Protein AF-A0A514JMY3-F1 (afdb_monomer_lite)

InterPro domains:
  IPR003696 Carbamoyltransferase [PF02543] (2-40)

Secondary structure (DSSP, 8-state):
-EEEEEE-SSSS-EEEEEETTEEEEEEEHHHHH--TT---SS-HHHHHHTTTPPPSEEEETTEE-PPPP---

Structure (mmCIF, N/CA/C/O backbone):
data_AF-A0A514JMY3-F1
#
_entry.id   AF-A0A514JMY3-F1
#
loop_
_atom_site.group_PDB
_atom_site.id
_atom_site.type_symbol
_atom_site.label_atom_id
_atom_site.label_alt_id
_atom_site.label_comp_id
_atom_site.label_asym_id
_atom_site.label_entity_id
_atom_site.label_seq_id
_atom_site.pdbx_PDB_ins_code
_atom_site.Cartn_x
_atom_site.Cartn_y
_atom_site.Cartn_z
_atom_site.occupancy
_atom_site.B_iso_or_equiv
_atom_site.auth_seq_id
_atom_site.auth_comp_id
_atom_site.auth_asym_id
_atom_site.auth_atom_id
_atom_site.pdbx_PDB_model_num
ATOM 1 N N . MET A 1 1 ? -11.318 0.066 11.055 1.00 85.12 1 MET A N 1
ATOM 2 C CA . MET A 1 1 ? -10.042 0.785 10.871 1.00 85.12 1 MET A CA 1
ATOM 3 C C . MET A 1 1 ? -9.504 0.499 9.481 1.00 85.12 1 MET A C 1
ATOM 5 O O . MET A 1 1 ? -9.293 -0.659 9.138 1.00 85.12 1 MET A O 1
ATOM 9 N N . ARG A 1 2 ? -9.335 1.548 8.676 1.00 88.25 2 ARG A N 1
ATOM 10 C CA . ARG A 1 2 ? -8.836 1.501 7.298 1.00 88.25 2 ARG A CA 1
ATOM 11 C C . ARG A 1 2 ? -7.419 2.059 7.257 1.00 88.25 2 ARG A C 1
ATOM 13 O O . ARG A 1 2 ? -7.214 3.244 7.525 1.00 88.25 2 ARG A O 1
ATOM 20 N N . THR A 1 3 ? -6.464 1.207 6.918 1.00 90.62 3 THR A N 1
ATOM 21 C CA . THR A 1 3 ? -5.044 1.550 6.840 1.00 90.62 3 THR A CA 1
ATOM 22 C C . THR A 1 3 ? -4.594 1.501 5.388 1.00 90.62 3 THR A C 1
ATOM 24 O O . THR A 1 3 ? -4.833 0.507 4.705 1.00 90.62 3 THR A O 1
ATOM 27 N N . LEU A 1 4 ? -3.926 2.556 4.928 1.00 90.88 4 LEU A N 1
ATOM 28 C CA . LEU A 1 4 ? -3.290 2.602 3.615 1.00 90.88 4 LEU A CA 1
ATOM 29 C C . LEU A 1 4 ? -1.779 2.487 3.792 1.00 90.88 4 LEU A C 1
ATOM 31 O O . LEU A 1 4 ? -1.142 3.418 4.282 1.00 90.88 4 LEU A O 1
ATOM 35 N N . GLY A 1 5 ? -1.224 1.340 3.412 1.00 90.19 5 GLY A N 1
ATOM 36 C CA . GLY A 1 5 ? 0.214 1.108 3.362 1.00 90.19 5 GLY A CA 1
ATOM 37 C C . GLY A 1 5 ? 0.798 1.586 2.037 1.00 90.19 5 GLY A C 1
ATOM 38 O O . GLY A 1 5 ? 0.223 1.334 0.979 1.00 90.19 5 GLY A O 1
ATOM 39 N N . ILE A 1 6 ? 1.940 2.265 2.098 1.00 88.75 6 ILE A N 1
ATOM 40 C CA . ILE A 1 6 ? 2.646 2.822 0.945 1.00 88.75 6 ILE A CA 1
ATOM 41 C C . ILE A 1 6 ? 4.110 2.378 1.005 1.00 88.75 6 ILE A C 1
ATOM 43 O O . ILE A 1 6 ? 4.827 2.676 1.964 1.00 88.75 6 ILE A O 1
ATOM 47 N N . ASN A 1 7 ? 4.564 1.703 -0.050 1.00 88.06 7 ASN A N 1
ATOM 48 C CA . ASN A 1 7 ? 5.976 1.494 -0.332 1.00 88.06 7 ASN A CA 1
ATOM 49 C C . ASN A 1 7 ? 6.430 2.521 -1.376 1.00 88.06 7 ASN A C 1
ATOM 51 O O . ASN A 1 7 ? 5.988 2.500 -2.523 1.00 88.06 7 ASN A O 1
ATOM 55 N N . ALA A 1 8 ? 7.292 3.434 -0.946 1.00 84.00 8 ALA A N 1
ATOM 56 C CA . ALA A 1 8 ? 7.789 4.558 -1.742 1.00 84.00 8 ALA A CA 1
ATOM 57 C C . ALA A 1 8 ? 9.297 4.817 -1.538 1.00 84.00 8 ALA A C 1
ATOM 59 O O . ALA A 1 8 ? 9.896 5.613 -2.254 1.00 84.00 8 ALA A O 1
ATOM 60 N N . LEU A 1 9 ? 9.909 4.160 -0.545 1.00 73.50 9 LEU A N 1
ATOM 61 C CA . LEU A 1 9 ? 11.285 4.412 -0.100 1.00 73.50 9 LEU A CA 1
ATOM 62 C C . LEU A 1 9 ? 12.304 3.422 -0.681 1.00 73.50 9 LEU A C 1
ATOM 64 O O . LEU A 1 9 ? 13.491 3.732 -0.731 1.00 73.50 9 LEU A O 1
ATOM 68 N N . PHE A 1 10 ? 11.854 2.242 -1.111 1.00 71.75 10 PHE A N 1
ATOM 69 C CA . PHE A 1 10 ? 12.711 1.147 -1.569 1.00 71.75 10 PHE A CA 1
ATOM 70 C C . PHE A 1 10 ? 12.371 0.729 -3.007 1.00 71.75 10 PHE A C 1
ATOM 72 O O . PHE A 1 10 ? 11.747 1.476 -3.760 1.00 71.75 10 PHE A O 1
ATOM 79 N N . HIS A 1 11 ? 12.829 -0.460 -3.403 1.00 76.69 11 HIS A N 1
ATOM 80 C CA . HIS A 1 11 ? 12.474 -1.080 -4.674 1.00 76.69 11 HIS A CA 1
ATOM 81 C C . HIS A 1 11 ? 10.967 -1.363 -4.746 1.00 76.69 11 HIS A C 1
ATOM 83 O O . HIS A 1 11 ? 10.325 -1.592 -3.721 1.00 76.69 11 HIS A O 1
ATOM 89 N N . ASP A 1 12 ? 10.442 -1.320 -5.970 1.00 81.94 12 ASP A N 1
ATOM 90 C CA . ASP A 1 12 ? 9.068 -1.660 -6.348 1.00 81.94 12 ASP A CA 1
ATOM 91 C C . ASP A 1 12 ? 7.988 -0.854 -5.605 1.00 81.94 12 ASP A C 1
ATOM 93 O O . ASP A 1 12 ? 7.362 -1.335 -4.654 1.00 81.94 12 ASP A O 1
ATOM 97 N N . PRO A 1 13 ? 7.747 0.400 -6.041 1.00 88.94 13 PRO A N 1
ATOM 98 C CA . PRO A 1 13 ? 6.705 1.239 -5.469 1.00 88.94 13 PRO A CA 1
ATOM 99 C C . PRO A 1 13 ? 5.359 0.515 -5.490 1.00 88.94 13 PRO A C 1
ATOM 101 O O . PRO A 1 13 ? 4.950 -0.018 -6.522 1.00 88.94 13 PRO A O 1
ATOM 104 N N . ALA A 1 14 ? 4.657 0.508 -4.361 1.00 89.88 14 ALA A N 1
ATOM 105 C CA . ALA A 1 14 ? 3.413 -0.237 -4.202 1.00 89.88 14 ALA A CA 1
ATOM 106 C C . ALA A 1 14 ? 2.501 0.406 -3.158 1.00 89.88 14 ALA A C 1
ATOM 108 O O . ALA A 1 14 ? 2.95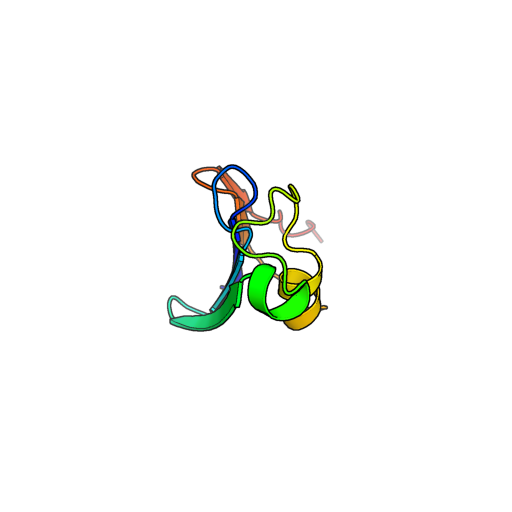1 1.160 -2.293 1.00 89.88 14 ALA A O 1
ATOM 109 N N . ALA A 1 15 ? 1.218 0.069 -3.201 1.00 91.44 15 ALA A N 1
ATOM 110 C CA . ALA A 1 15 ? 0.269 0.444 -2.164 1.00 91.44 15 ALA A CA 1
ATOM 111 C C . ALA A 1 15 ? -0.653 -0.731 -1.805 1.00 91.44 15 ALA A C 1
ATOM 113 O O . ALA A 1 15 ? -0.915 -1.609 -2.631 1.00 91.44 15 ALA A O 1
ATOM 114 N N . ALA A 1 16 ? -1.135 -0.748 -0.561 1.00 91.81 16 ALA A N 1
ATOM 115 C CA . ALA A 1 16 ? -2.070 -1.749 -0.058 1.00 91.81 16 ALA A CA 1
ATOM 116 C C . ALA A 1 16 ? -3.118 -1.118 0.862 1.00 91.81 16 ALA A C 1
ATOM 118 O O . ALA A 1 16 ? -2.790 -0.323 1.743 1.00 91.81 16 ALA A O 1
ATOM 119 N N . LEU A 1 17 ? -4.377 -1.514 0.688 1.00 90.50 17 LEU A N 1
ATOM 120 C CA . LEU A 1 17 ? -5.485 -1.138 1.556 1.00 90.50 17 LEU A CA 1
ATOM 121 C C . LEU A 1 17 ? -5.825 -2.305 2.485 1.00 90.50 17 LEU A C 1
ATOM 123 O O . LEU A 1 17 ? -6.101 -3.421 2.038 1.00 90.50 17 LEU A O 1
ATOM 127 N N . VAL A 1 18 ? -5.839 -2.023 3.785 1.00 90.00 18 VAL A N 1
ATOM 128 C CA . VAL A 1 18 ? -6.200 -2.971 4.840 1.00 90.00 18 VAL A CA 1
ATOM 129 C C . VAL A 1 18 ? -7.426 -2.447 5.578 1.00 90.00 18 VAL A C 1
ATOM 131 O O . VAL A 1 18 ? -7.435 -1.311 6.049 1.00 90.00 18 VAL A O 1
ATOM 134 N N . VAL A 1 19 ? -8.456 -3.278 5.708 1.00 90.31 19 VAL A N 1
ATOM 135 C CA . VAL A 1 19 ? -9.689 -2.967 6.439 1.00 90.31 19 VAL A CA 1
ATOM 136 C C . VAL A 1 19 ? -9.851 -3.982 7.558 1.00 90.31 19 VAL A C 1
ATOM 138 O O . VAL A 1 19 ? -9.923 -5.181 7.305 1.00 90.31 19 VAL A O 1
ATOM 141 N N . ASP A 1 20 ? -9.861 -3.498 8.799 1.00 90.69 20 ASP A N 1
ATOM 142 C CA . ASP A 1 20 ? -10.048 -4.320 10.004 1.00 90.69 20 ASP A CA 1
ATOM 143 C C . ASP A 1 20 ? -9.083 -5.518 10.065 1.00 90.69 20 ASP A C 1
ATOM 145 O O . ASP A 1 20 ? -9.457 -6.650 10.363 1.00 90.69 20 ASP A O 1
ATOM 149 N N . GLY A 1 21 ? -7.815 -5.254 9.734 1.00 90.31 21 GLY A N 1
ATOM 150 C CA . GLY A 1 21 ? -6.743 -6.253 9.731 1.00 90.31 21 GLY A CA 1
ATOM 151 C C . GLY A 1 21 ? -6.712 -7.165 8.501 1.00 90.31 21 GLY A C 1
ATOM 152 O O . GLY A 1 21 ? -5.851 -8.036 8.428 1.00 90.31 21 GLY A O 1
ATOM 153 N N . ARG A 1 22 ? -7.604 -6.975 7.520 1.00 92.31 22 ARG A N 1
ATOM 154 C CA . ARG A 1 22 ? -7.645 -7.767 6.281 1.00 92.31 22 ARG A CA 1
ATOM 155 C C . ARG A 1 22 ? -7.198 -6.950 5.078 1.00 92.31 22 ARG A C 1
ATOM 157 O O . ARG A 1 22 ? -7.727 -5.868 4.839 1.00 92.31 22 ARG A O 1
ATOM 164 N N . THR A 1 23 ? -6.261 -7.477 4.296 1.00 91.50 23 THR A N 1
ATOM 165 C CA . THR A 1 23 ? -5.880 -6.889 3.006 1.00 91.50 23 THR A CA 1
ATOM 166 C C . THR A 1 23 ? -7.045 -7.015 2.033 1.00 91.50 23 THR A C 1
ATOM 168 O O . THR A 1 23 ? -7.465 -8.124 1.716 1.00 91.50 23 THR A O 1
ATOM 171 N N . VAL A 1 24 ? -7.574 -5.882 1.574 1.00 91.81 24 VAL A N 1
ATOM 172 C CA . VAL A 1 24 ? -8.692 -5.842 0.615 1.00 91.81 24 VAL A CA 1
ATOM 173 C C . VAL A 1 24 ? -8.225 -5.519 -0.798 1.00 91.81 24 VAL A C 1
ATOM 175 O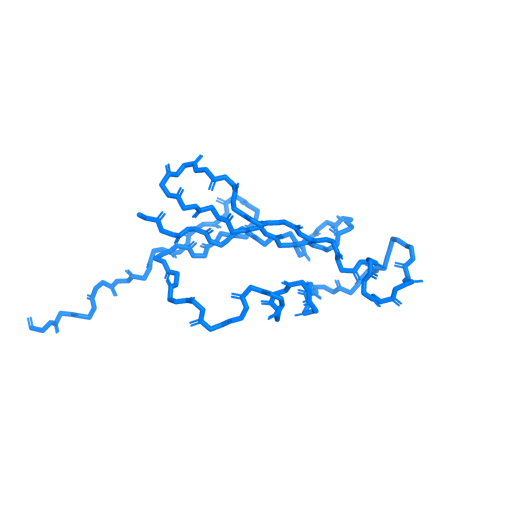 O . VAL A 1 24 ? -8.885 -5.900 -1.759 1.00 91.81 24 VAL A O 1
ATOM 178 N N . ALA A 1 25 ? -7.086 -4.837 -0.931 1.00 90.12 25 ALA A N 1
ATOM 179 C CA . ALA A 1 25 ? -6.476 -4.537 -2.216 1.00 90.12 25 ALA A CA 1
ATOM 180 C C . ALA A 1 25 ? -4.969 -4.296 -2.052 1.00 90.12 25 ALA A C 1
ATOM 182 O O . ALA A 1 25 ? -4.532 -3.767 -1.029 1.00 90.12 25 ALA A O 1
ATOM 183 N N . ALA A 1 26 ? -4.183 -4.673 -3.056 1.00 91.75 26 ALA A N 1
ATOM 184 C CA . ALA A 1 26 ? -2.754 -4.393 -3.134 1.00 91.75 26 ALA A CA 1
ATOM 185 C C . ALA A 1 26 ? -2.335 -4.309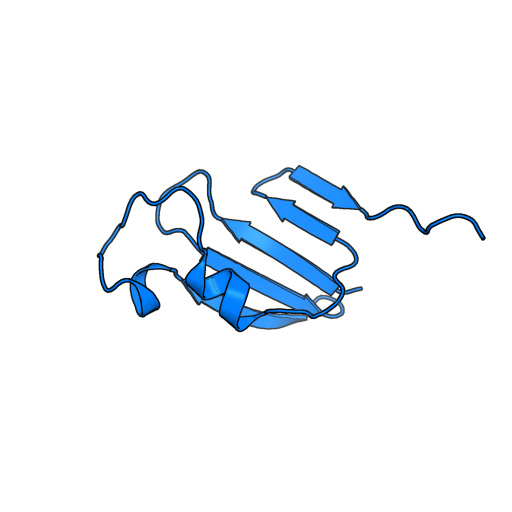 -4.603 1.00 91.75 26 ALA A C 1
ATOM 187 O O . ALA A 1 26 ? -2.830 -5.077 -5.429 1.00 91.75 26 ALA A O 1
ATOM 188 N N . ALA A 1 27 ? -1.455 -3.368 -4.932 1.00 90.44 27 ALA A N 1
ATOM 189 C CA . ALA A 1 27 ? -0.989 -3.179 -6.296 1.00 90.44 27 ALA A CA 1
ATOM 190 C C . ALA A 1 27 ? 0.419 -2.575 -6.332 1.00 90.44 27 ALA A C 1
ATOM 192 O O . ALA A 1 27 ? 0.752 -1.678 -5.554 1.00 90.44 27 ALA A O 1
ATOM 193 N N . GLU A 1 28 ? 1.224 -3.062 -7.272 1.00 90.12 28 GLU A N 1
ATOM 194 C CA . GLU A 1 28 ? 2.557 -2.546 -7.591 1.00 90.12 28 GLU A CA 1
ATOM 195 C C . GLU A 1 28 ? 2.461 -1.538 -8.746 1.00 90.12 28 GLU A C 1
ATOM 197 O O . GLU A 1 28 ? 1.776 -1.775 -9.744 1.00 90.12 28 GLU A O 1
ATOM 202 N N . GLU A 1 29 ? 3.206 -0.437 -8.660 1.00 89.38 29 GLU A N 1
ATOM 203 C CA . GLU A 1 29 ? 3.244 0.619 -9.679 1.00 89.38 29 GLU A CA 1
ATOM 204 C C . GLU A 1 29 ? 3.773 0.108 -11.028 1.00 89.38 29 GLU A C 1
ATOM 206 O O . GLU A 1 29 ? 3.411 0.622 -12.091 1.00 89.38 29 GLU A O 1
ATOM 211 N N . GLU A 1 30 ? 4.624 -0.921 -11.029 1.00 89.69 30 GLU A N 1
ATOM 212 C CA . GLU A 1 30 ? 5.156 -1.498 -12.266 1.00 89.69 30 GLU A CA 1
ATOM 213 C C . GLU A 1 30 ? 4.087 -2.176 -13.131 1.00 89.69 30 GLU A C 1
ATOM 215 O O . GLU A 1 30 ? 4.213 -2.178 -14.358 1.00 89.69 30 GLU A O 1
ATOM 220 N N . ARG A 1 31 ? 2.989 -2.661 -12.532 1.00 89.12 31 ARG A N 1
ATOM 221 C CA . ARG A 1 31 ? 1.859 -3.254 -13.269 1.00 89.12 31 ARG A CA 1
ATOM 222 C C . ARG A 1 31 ? 1.123 -2.215 -14.113 1.00 89.12 31 ARG A C 1
ATOM 224 O O . ARG A 1 31 ? 0.600 -2.555 -15.172 1.00 89.12 31 ARG A O 1
ATOM 231 N N . PHE A 1 32 ? 1.148 -0.954 -13.684 1.00 87.88 32 PHE A N 1
ATOM 232 C CA . PHE A 1 32 ? 0.560 0.175 -14.407 1.00 87.88 32 PHE A CA 1
ATOM 233 C C . PHE A 1 32 ? 1.570 0.835 -15.342 1.00 87.88 32 PHE A C 1
ATOM 235 O O . PHE A 1 32 ? 1.307 1.024 -16.528 1.00 87.88 32 PHE A O 1
ATOM 242 N N . SER A 1 33 ? 2.756 1.154 -14.825 1.00 86.00 33 SER A N 1
ATOM 243 C CA . SER A 1 33 ? 3.785 1.876 -15.577 1.00 86.00 33 SER A CA 1
ATOM 244 C C . SER A 1 33 ? 4.486 1.022 -16.635 1.00 86.00 33 SER A C 1
ATOM 246 O O . SER A 1 33 ? 5.132 1.576 -17.526 1.00 86.00 33 SER A O 1
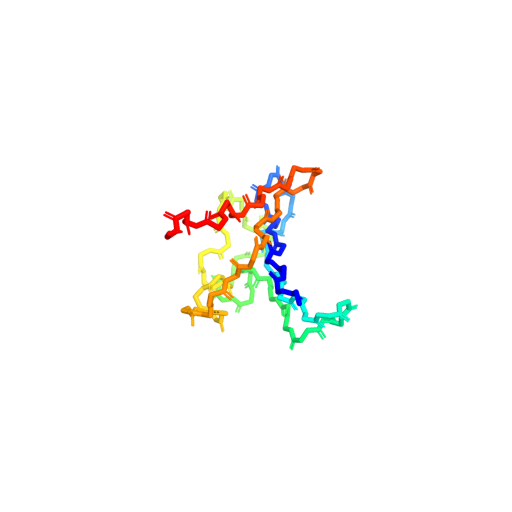ATOM 248 N N . ARG A 1 34 ? 4.396 -0.313 -16.532 1.00 85.75 34 ARG A N 1
ATOM 249 C CA . ARG A 1 34 ? 5.139 -1.299 -17.338 1.00 85.75 34 ARG A CA 1
ATOM 250 C C . ARG A 1 34 ? 6.656 -1.082 -17.320 1.00 85.75 34 ARG A C 1
ATOM 252 O O . ARG A 1 34 ? 7.366 -1.493 -18.236 1.00 85.75 34 ARG A O 1
ATOM 259 N N . ARG A 1 35 ? 7.164 -0.424 -16.276 1.00 80.31 35 ARG A N 1
ATOM 260 C CA . ARG A 1 35 ? 8.591 -0.194 -16.044 1.00 80.31 35 ARG A CA 1
ATOM 261 C C . ARG A 1 35 ? 9.054 -1.107 -14.926 1.00 80.31 35 ARG A C 1
ATOM 263 O O . ARG A 1 35 ? 8.839 -0.804 -13.755 1.00 80.31 35 ARG A O 1
ATOM 270 N N . LYS A 1 36 ? 9.705 -2.203 -15.305 1.00 76.19 36 LYS A N 1
ATOM 271 C CA . LYS A 1 36 ? 10.242 -3.172 -14.351 1.00 76.19 36 LYS A CA 1
ATOM 272 C C . LYS A 1 36 ? 11.255 -2.497 -13.423 1.00 76.19 36 LYS A C 1
ATOM 274 O O . LYS A 1 36 ? 12.163 -1.822 -13.916 1.00 76.19 36 LYS A O 1
ATOM 279 N N . HIS A 1 37 ? 11.095 -2.666 -12.112 1.00 72.25 37 HIS A N 1
ATOM 280 C CA . HIS A 1 37 ? 11.928 -2.016 -11.085 1.00 72.25 37 HIS A CA 1
ATOM 281 C C . HIS A 1 37 ? 11.979 -0.478 -11.196 1.00 72.25 37 HIS A C 1
ATOM 283 O O . HIS A 1 37 ? 13.004 0.159 -10.917 1.00 72.25 37 HIS A O 1
ATOM 289 N N . GLY A 1 38 ? 10.899 0.143 -11.675 1.00 67.06 38 GLY A N 1
ATOM 290 C CA . GLY A 1 38 ? 10.834 1.588 -11.858 1.00 67.06 38 GLY A CA 1
ATOM 291 C C . GLY A 1 38 ? 11.098 2.340 -10.548 1.00 67.06 38 GLY A C 1
ATOM 292 O O . GLY A 1 38 ? 10.354 2.204 -9.587 1.00 67.06 38 GLY A O 1
ATOM 293 N N . LYS A 1 39 ? 12.121 3.203 -10.522 1.00 65.25 39 LYS A N 1
ATOM 294 C CA . LYS A 1 39 ? 12.512 4.000 -9.339 1.00 65.25 39 LYS A CA 1
ATOM 295 C C . LYS A 1 39 ? 11.625 5.224 -9.078 1.00 65.25 39 LYS A C 1
ATOM 297 O O . LYS A 1 39 ? 12.090 6.224 -8.534 1.00 65.25 39 LYS A O 1
ATOM 302 N N . ARG A 1 40 ? 10.375 5.217 -9.545 1.00 69.69 40 ARG A N 1
ATOM 303 C CA . ARG A 1 40 ? 9.494 6.368 -9.337 1.00 69.69 40 ARG A CA 1
ATOM 304 C C . ARG A 1 40 ? 9.175 6.432 -7.837 1.00 69.69 40 ARG A C 1
ATOM 306 O O . ARG A 1 40 ? 8.702 5.439 -7.305 1.00 69.69 40 ARG A O 1
ATOM 313 N N . PRO A 1 41 ? 9.407 7.557 -7.149 1.00 67.81 41 PRO A N 1
ATOM 314 C CA . PRO A 1 41 ? 9.341 7.598 -5.687 1.00 67.81 41 PRO A CA 1
ATOM 315 C C . PRO A 1 41 ? 7.916 7.470 -5.135 1.00 67.81 41 PRO A C 1
ATOM 317 O O . PRO A 1 41 ? 7.737 7.411 -3.929 1.00 67.81 41 PRO A O 1
ATOM 320 N N . LEU A 1 42 ? 6.888 7.468 -5.991 1.00 77.12 42 LEU A N 1
ATOM 321 C CA . LEU A 1 42 ? 5.493 7.397 -5.576 1.00 77.12 42 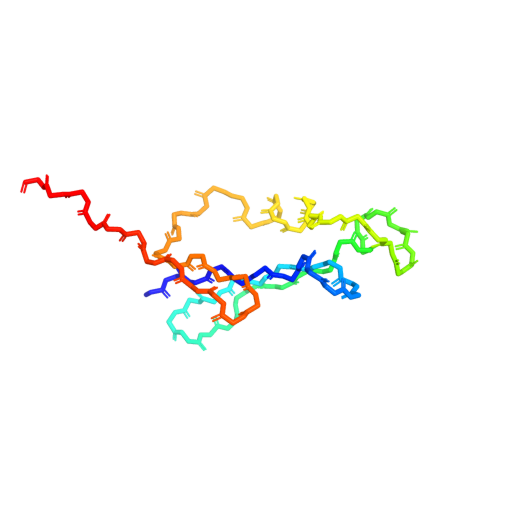LEU A CA 1
ATOM 322 C C . LEU A 1 42 ? 4.726 6.388 -6.440 1.00 77.12 42 LEU A C 1
ATOM 324 O O . LEU A 1 42 ? 4.777 6.499 -7.671 1.00 77.12 42 LEU A O 1
ATOM 328 N N . PRO A 1 43 ? 3.976 5.458 -5.819 1.00 82.25 43 PRO A N 1
ATOM 329 C CA . PRO A 1 43 ? 3.109 4.516 -6.515 1.00 82.25 43 PRO A CA 1
ATOM 330 C C . PRO A 1 43 ? 1.779 5.190 -6.887 1.00 82.25 43 PRO A C 1
ATOM 332 O O . PRO A 1 43 ? 0.722 4.853 -6.361 1.00 82.25 43 PRO A O 1
ATOM 335 N N . PHE A 1 44 ? 1.856 6.227 -7.726 1.00 85.06 44 PHE A N 1
ATOM 336 C CA . PHE A 1 44 ? 0.726 7.100 -8.052 1.00 85.06 44 PHE A CA 1
ATOM 337 C C . PHE A 1 44 ? -0.467 6.324 -8.616 1.00 85.06 44 PHE A C 1
ATOM 339 O O . PHE A 1 44 ? -1.583 6.489 -8.131 1.00 85.06 44 PHE A O 1
ATOM 346 N N . SER A 1 45 ? -0.222 5.446 -9.589 1.00 87.12 45 SER A N 1
ATOM 347 C CA . SER A 1 45 ? -1.273 4.669 -10.249 1.00 87.12 45 SER A CA 1
ATOM 348 C C . SER A 1 45 ? -1.891 3.657 -9.280 1.00 87.12 45 SER A C 1
ATOM 350 O O . SER A 1 45 ? -3.108 3.505 -9.225 1.00 87.12 45 SER A O 1
ATOM 352 N N . ALA A 1 46 ? -1.066 3.008 -8.450 1.00 82.00 46 ALA A N 1
ATOM 353 C CA . ALA A 1 46 ? -1.569 2.093 -7.424 1.00 82.00 46 ALA A CA 1
ATOM 354 C C . ALA A 1 46 ? -2.408 2.817 -6.355 1.00 82.00 46 ALA A C 1
ATOM 356 O O . ALA A 1 46 ? -3.438 2.301 -5.933 1.00 82.00 46 ALA A O 1
ATOM 357 N N . LEU A 1 47 ? -2.010 4.023 -5.936 1.00 84.75 47 LEU A N 1
ATOM 358 C CA . LEU A 1 47 ? -2.796 4.853 -5.016 1.00 84.75 47 LEU A CA 1
ATOM 359 C C . LEU A 1 47 ? -4.135 5.276 -5.629 1.00 84.75 47 LEU A C 1
ATOM 361 O O . LEU A 1 47 ? -5.153 5.266 -4.937 1.00 84.75 47 LEU A O 1
ATOM 365 N N . GLU A 1 48 ? -4.142 5.619 -6.916 1.00 85.25 48 GLU A N 1
ATOM 366 C CA . GLU A 1 48 ? -5.354 5.978 -7.653 1.00 85.25 48 GLU A CA 1
ATOM 367 C C . GLU A 1 48 ? -6.342 4.804 -7.737 1.00 85.25 48 GLU A C 1
ATOM 369 O O . GLU A 1 48 ? -7.543 5.006 -7.569 1.00 85.25 48 GLU A O 1
ATOM 374 N N . CYS A 1 49 ? -5.859 3.562 -7.871 1.00 78.94 49 CYS A N 1
ATOM 375 C CA . CYS A 1 49 ? -6.713 2.367 -7.826 1.00 78.94 49 CYS A CA 1
ATOM 376 C C . CYS A 1 49 ? -7.448 2.170 -6.494 1.00 78.94 49 CYS A C 1
ATOM 378 O O . CYS A 1 49 ? -8.482 1.506 -6.457 1.00 78.94 49 CYS A O 1
ATOM 380 N N . PHE A 1 50 ? -6.938 2.743 -5.404 1.00 75.88 50 PHE A N 1
ATOM 381 C CA . PHE A 1 50 ? -7.590 2.727 -4.088 1.00 75.88 50 PHE A CA 1
ATOM 382 C C . PHE A 1 50 ? -8.335 4.043 -3.801 1.00 75.88 50 PHE A C 1
ATOM 384 O O . PHE A 1 50 ? -8.794 4.279 -2.681 1.00 75.88 50 PHE A O 1
ATOM 391 N N . GLY A 1 51 ? -8.427 4.907 -4.818 1.00 62.47 51 GLY A N 1
ATOM 392 C CA . GLY A 1 51 ? -8.758 6.320 -4.746 1.00 62.47 51 GLY A CA 1
ATOM 393 C C . GLY A 1 51 ? -10.109 6.650 -4.116 1.00 62.47 51 GLY A C 1
ATOM 394 O O . GLY A 1 51 ? -11.140 6.055 -4.417 1.00 62.47 51 GLY A O 1
ATOM 395 N N . SER A 1 52 ? -10.067 7.698 -3.287 1.00 61.16 52 SER A N 1
ATOM 396 C CA . SER A 1 52 ? -11.135 8.406 -2.551 1.00 61.16 52 SER A CA 1
ATOM 397 C C . SER A 1 52 ? -11.645 7.801 -1.240 1.00 61.16 52 SER A C 1
ATOM 399 O O . SER A 1 52 ? -12.295 8.518 -0.476 1.00 61.16 52 SER A O 1
ATOM 401 N N . ALA A 1 53 ? -11.315 6.551 -0.905 1.00 61.88 53 ALA A N 1
ATOM 402 C CA . ALA A 1 53 ? -11.751 5.985 0.368 1.00 61.88 53 ALA A CA 1
ATOM 403 C C . ALA A 1 53 ? -11.120 6.750 1.557 1.00 61.88 53 ALA A C 1
ATOM 405 O O . ALA A 1 53 ? -9.893 6.873 1.624 1.00 61.88 53 ALA A O 1
ATOM 406 N N . PRO A 1 54 ? -11.910 7.264 2.520 1.00 70.00 54 PRO A N 1
ATOM 407 C CA . PRO A 1 54 ? -11.354 7.865 3.723 1.00 70.00 54 PRO A CA 1
ATOM 408 C C . PRO A 1 54 ? -10.588 6.800 4.517 1.00 70.00 54 PRO A C 1
ATOM 410 O O . PRO A 1 54 ? -11.160 5.798 4.956 1.00 70.00 54 PRO A O 1
ATOM 413 N N . VAL A 1 55 ? -9.285 7.028 4.684 1.00 81.00 55 VAL A N 1
ATOM 414 C CA . VAL A 1 55 ? -8.380 6.172 5.459 1.00 81.00 55 VAL A CA 1
ATOM 415 C C . VAL A 1 55 ? -8.129 6.791 6.827 1.00 81.00 55 VAL A C 1
ATOM 417 O O . VAL A 1 55 ? -7.934 8.001 6.958 1.00 81.00 55 VAL A O 1
ATOM 420 N N . ASP A 1 56 ? -8.120 5.944 7.849 1.00 84.31 56 ASP A N 1
ATOM 421 C CA . ASP A 1 56 ? -7.898 6.352 9.237 1.00 84.31 56 ASP A CA 1
ATOM 422 C C . ASP A 1 56 ? -6.394 6.490 9.534 1.00 84.31 56 ASP A C 1
ATOM 424 O O . ASP A 1 56 ? -5.980 7.290 10.380 1.00 84.31 56 ASP A O 1
ATOM 428 N N . LEU A 1 57 ? -5.576 5.696 8.830 1.00 80.62 57 LEU A N 1
ATOM 429 C CA . LEU A 1 57 ? -4.138 5.568 9.052 1.00 80.62 57 LEU A CA 1
ATOM 430 C C . LEU A 1 57 ? -3.368 5.381 7.729 1.00 80.62 57 LEU A C 1
ATOM 432 O O . LEU A 1 57 ? -3.326 4.274 7.194 1.00 80.62 57 LEU A O 1
ATOM 436 N N . PRO A 1 58 ? -2.722 6.419 7.188 1.00 81.50 58 PRO A N 1
ATOM 437 C CA . PRO A 1 58 ? -1.613 6.253 6.251 1.00 81.50 58 PRO A CA 1
ATOM 438 C C . PRO A 1 58 ? -0.353 5.710 6.947 1.00 81.50 58 PRO A C 1
ATOM 440 O O . PRO A 1 58 ? 0.026 6.186 8.020 1.00 81.50 58 PRO A O 1
ATOM 443 N N . ALA A 1 59 ? 0.315 4.748 6.309 1.00 79.00 59 ALA A N 1
ATOM 444 C CA . ALA A 1 59 ? 1.594 4.183 6.729 1.00 79.00 59 ALA A CA 1
ATOM 445 C C . ALA A 1 59 ? 2.606 4.180 5.569 1.00 79.00 59 ALA A C 1
ATOM 447 O O . ALA A 1 59 ? 2.290 3.728 4.471 1.00 79.00 59 ALA A O 1
ATOM 448 N N . ILE A 1 60 ? 3.821 4.675 5.816 1.00 80.56 60 ILE A N 1
ATOM 449 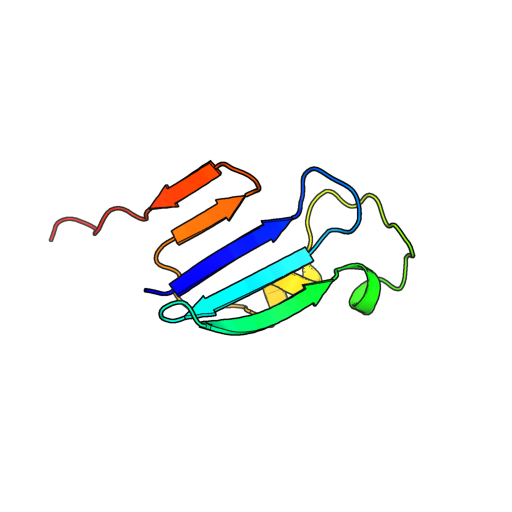C CA . ILE A 1 60 ? 4.945 4.712 4.872 1.00 80.56 60 ILE A CA 1
ATOM 450 C C . ILE A 1 60 ? 6.144 4.046 5.547 1.00 80.56 60 ILE A C 1
ATOM 452 O O . ILE A 1 60 ? 6.751 4.611 6.461 1.00 80.56 60 ILE A O 1
ATOM 456 N N . GLY A 1 61 ? 6.490 2.834 5.112 1.00 73.44 61 GLY A N 1
ATOM 457 C CA . GLY A 1 61 ? 7.506 2.030 5.797 1.00 73.44 61 GLY A CA 1
ATOM 458 C C . GLY A 1 61 ? 7.173 1.855 7.293 1.00 73.44 61 GLY A C 1
ATOM 459 O O . GLY A 1 61 ? 6.058 1.434 7.604 1.00 73.44 61 GLY A O 1
ATOM 460 N N . PRO A 1 62 ? 8.091 2.179 8.228 1.00 74.62 62 PRO A N 1
ATOM 461 C CA . PRO A 1 62 ? 7.836 2.059 9.667 1.00 74.62 62 PRO A CA 1
ATOM 462 C C . PRO A 1 62 ? 7.002 3.216 10.249 1.00 74.62 62 PRO A C 1
ATOM 464 O O . PRO A 1 62 ? 6.630 3.172 11.420 1.00 74.62 62 PRO A O 1
ATOM 467 N N . TYR A 1 63 ? 6.729 4.267 9.472 1.00 79.94 63 TYR A N 1
ATOM 468 C CA . TYR A 1 63 ? 6.043 5.463 9.952 1.00 79.94 63 TYR A CA 1
ATOM 469 C C . TYR A 1 63 ? 4.546 5.371 9.679 1.00 79.94 63 TYR A C 1
ATOM 471 O O . TYR A 1 63 ? 4.137 5.093 8.555 1.00 79.94 63 TYR A O 1
ATOM 479 N N . ALA A 1 64 ? 3.716 5.660 10.679 1.00 82.44 64 ALA A N 1
ATOM 480 C CA . ALA A 1 64 ? 2.265 5.695 10.530 1.00 82.44 64 ALA A CA 1
ATOM 481 C C . ALA A 1 64 ? 1.695 6.986 11.130 1.00 82.44 64 ALA A C 1
ATOM 483 O O . ALA A 1 64 ? 2.063 7.378 12.236 1.00 82.44 64 ALA A O 1
ATOM 484 N N . VAL A 1 65 ? 0.792 7.648 10.405 1.00 79.00 65 VAL A N 1
ATOM 485 C CA . VAL A 1 65 ? 0.183 8.920 10.817 1.00 79.00 65 VAL A CA 1
ATOM 486 C C . VAL A 1 65 ? -1.306 8.707 11.015 1.00 79.00 65 VAL A C 1
ATOM 488 O O . VAL A 1 65 ? -2.046 8.533 10.055 1.00 79.00 65 VAL A O 1
ATOM 491 N N . ARG A 1 66 ? -1.776 8.713 12.262 1.00 77.00 66 ARG A N 1
ATOM 492 C CA . ARG A 1 66 ? -3.214 8.639 12.542 1.00 77.00 66 ARG A CA 1
ATOM 493 C C . ARG A 1 66 ? -3.839 9.991 12.218 1.00 77.00 66 ARG A C 1
ATOM 495 O O . ARG A 1 66 ? -3.381 11.006 12.739 1.00 77.00 66 ARG A O 1
ATOM 502 N N . ARG A 1 67 ? -4.903 10.024 11.409 1.00 69.19 67 ARG A N 1
ATOM 503 C CA . ARG A 1 67 ? -5.689 11.260 11.294 1.00 69.19 67 ARG A CA 1
ATOM 504 C C . ARG A 1 67 ? -6.318 11.549 12.655 1.00 69.19 67 ARG A C 1
ATOM 506 O O . ARG A 1 67 ? -7.075 10.732 13.178 1.00 69.19 67 ARG A O 1
ATOM 513 N N . GLY A 1 68 ? -5.978 12.697 13.241 1.00 64.38 68 GLY A N 1
ATOM 514 C CA . GLY A 1 68 ? -6.695 13.208 14.401 1.00 64.38 68 GLY A CA 1
ATOM 515 C C . GLY A 1 68 ? -8.166 13.353 14.030 1.00 64.38 68 GLY A C 1
ATOM 516 O O . GLY A 1 68 ? -8.485 13.869 12.957 1.00 64.38 68 GLY A O 1
ATOM 517 N N . ARG A 1 69 ? -9.067 12.863 14.884 1.00 60.28 69 ARG A N 1
ATOM 518 C CA . ARG A 1 69 ? -10.489 13.180 14.747 1.00 60.28 69 ARG A CA 1
ATOM 519 C C . ARG A 1 69 ? -10.572 14.702 14.837 1.00 60.28 69 ARG A C 1
ATOM 521 O O . ARG A 1 69 ? -10.093 15.253 15.825 1.00 60.28 69 ARG A O 1
ATOM 528 N N . ALA A 1 70 ? -11.093 15.372 13.807 1.00 58.38 70 ALA A N 1
ATOM 529 C CA . ALA A 1 70 ? -11.431 16.783 13.936 1.00 58.38 70 ALA A CA 1
ATOM 530 C C . ALA A 1 70 ? -12.339 16.883 15.166 1.00 58.38 70 ALA A C 1
ATOM 532 O O . ALA A 1 70 ? -13.377 16.218 15.213 1.00 58.38 70 ALA A O 1
ATOM 533 N N . LEU A 1 71 ? -11.858 17.568 16.203 1.00 51.66 71 LEU A N 1
ATOM 534 C CA . LEU A 1 71 ? -12.635 17.827 17.404 1.00 51.66 71 LEU A CA 1
ATOM 535 C C . LEU A 1 71 ? -13.814 18.686 16.943 1.00 51.66 71 LEU A C 1
ATOM 537 O O . LEU A 1 71 ? -13.610 19.814 16.497 1.00 51.66 71 LEU A O 1
ATOM 541 N N . GLY A 1 72 ? -14.998 18.081 16.930 1.00 42.72 72 GLY A N 1
ATOM 542 C CA . GLY A 1 72 ? -16.270 18.790 16.869 1.00 42.72 72 GLY A CA 1
ATOM 543 C C . GLY A 1 72 ? -16.740 19.088 18.278 1.00 42.72 72 GLY A C 1
ATOM 544 O O . GLY A 1 72 ? -16.412 18.271 19.172 1.00 42.72 72 GLY A O 1
#

pLDDT: mean 80.31, std 10.83, range [42.72, 92.31]

Radius of gyration: 12.82 Å; chains: 1; bounding box: 29×27×35 Å

Foldseek 3Di:
DWEKEWEQPDWFTKIFIDDPNRTPDIDTLCVVVVDHRDNHSHSVVRDVVVPDDDGQWYDYVPDIDGPDDPDD

Organism: NCBI:txid67282

Sequence (72 aa):
MRTLGINALFHDPAAALVVDGRTVAAAEEERFSRRKHGKRPLPFSALECFGSAPVDLPAIGPYAVRRGRALG